Protein AF-A0AA42MR09-F1 (afdb_monomer_lite)

Structure (mmCIF, N/CA/C/O backbone):
data_AF-A0AA42MR09-F1
#
_entry.id   AF-A0AA42MR09-F1
#
loop_
_atom_site.group_PDB
_atom_site.id
_atom_site.type_symbol
_atom_site.label_atom_id
_atom_site.label_alt_id
_atom_site.label_comp_id
_atom_site.label_asym_id
_atom_site.label_entity_id
_atom_site.label_seq_id
_atom_site.pdbx_PDB_ins_code
_atom_site.Cartn_x
_atom_site.Cartn_y
_atom_site.Cartn_z
_atom_site.occupancy
_atom_site.B_iso_or_equiv
_atom_site.auth_seq_id
_atom_site.auth_comp_id
_atom_site.auth_asym_id
_atom_site.auth_atom_id
_atom_site.pdbx_PDB_model_num
ATOM 1 N N . MET A 1 1 ? 3.301 -3.167 -15.705 1.00 62.44 1 MET A N 1
ATOM 2 C CA . MET A 1 1 ? 2.230 -2.152 -15.715 1.00 62.44 1 MET A CA 1
ATOM 3 C C . MET A 1 1 ? 2.911 -0.899 -16.255 1.00 62.44 1 MET A C 1
ATOM 5 O O . MET A 1 1 ? 3.894 -1.061 -16.968 1.00 62.44 1 MET A O 1
ATOM 9 N N . CYS A 1 2 ? 2.451 0.319 -16.015 1.00 86.12 2 CYS A N 1
ATOM 10 C CA . CYS A 1 2 ? 3.355 1.466 -16.126 1.00 86.12 2 CYS A CA 1
ATOM 11 C C . CYS A 1 2 ? 3.340 2.183 -14.785 1.00 86.12 2 CYS A C 1
ATOM 13 O O . CYS A 1 2 ? 2.316 2.156 -14.098 1.00 86.12 2 CYS A O 1
ATOM 15 N N . ARG A 1 3 ? 4.451 2.836 -14.430 1.00 91.62 3 ARG A N 1
ATOM 16 C CA . ARG A 1 3 ? 4.637 3.475 -13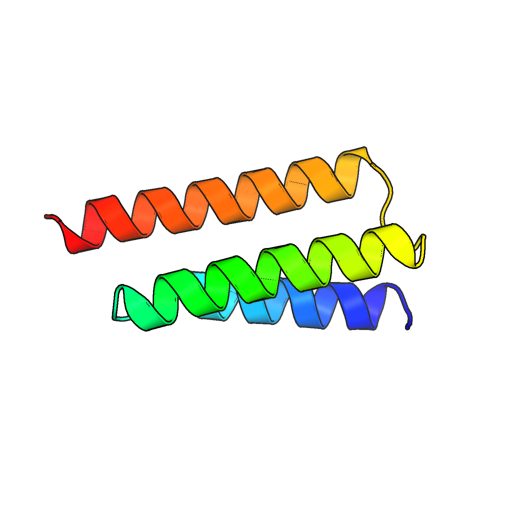.120 1.00 91.62 3 ARG A CA 1
ATOM 17 C C . ARG A 1 3 ? 3.453 4.345 -12.700 1.00 91.62 3 ARG A C 1
ATOM 19 O O . ARG A 1 3 ? 3.071 4.354 -11.536 1.00 91.62 3 ARG A O 1
ATOM 26 N N . GLU A 1 4 ? 2.842 5.054 -13.645 1.00 95.00 4 GLU A N 1
ATOM 27 C CA . GLU A 1 4 ? 1.657 5.873 -13.389 1.00 95.00 4 GL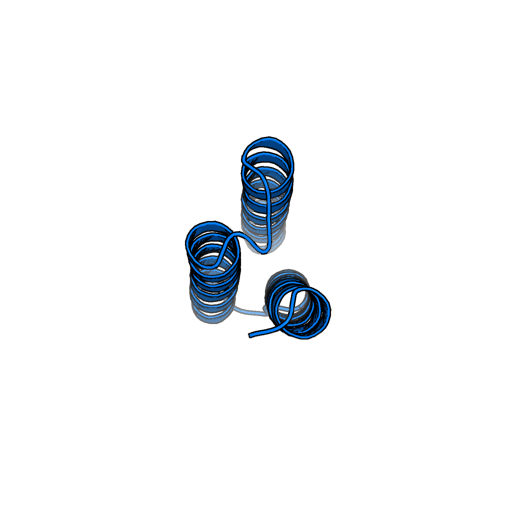U A CA 1
ATOM 28 C C . GLU A 1 4 ? 0.455 5.045 -12.905 1.00 95.00 4 GLU A C 1
ATOM 30 O O . GLU A 1 4 ? -0.201 5.420 -11.935 1.00 95.00 4 GLU A O 1
ATOM 35 N N . ASN A 1 5 ? 0.183 3.902 -13.537 1.00 93.88 5 ASN A N 1
ATOM 36 C CA . ASN A 1 5 ? -0.907 3.010 -13.146 1.00 93.88 5 ASN A CA 1
ATOM 37 C C . ASN A 1 5 ? -0.657 2.396 -11.766 1.00 93.88 5 ASN A C 1
ATOM 39 O O . ASN A 1 5 ? -1.568 2.381 -10.939 1.00 93.88 5 ASN A O 1
ATOM 43 N N . SER A 1 6 ? 0.577 1.975 -11.486 1.00 94.81 6 SER A N 1
ATOM 44 C CA . SER A 1 6 ? 0.948 1.473 -10.160 1.00 94.81 6 SER A CA 1
ATOM 45 C C . SER A 1 6 ? 0.790 2.547 -9.086 1.00 94.81 6 SER A C 1
ATOM 47 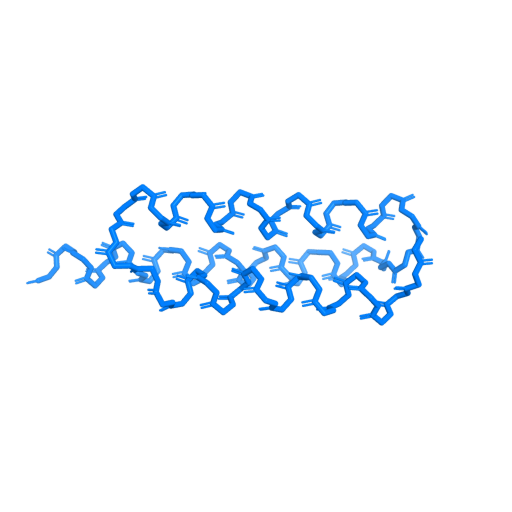O O . SER A 1 6 ? 0.186 2.300 -8.046 1.00 94.81 6 SER A O 1
ATOM 49 N N . MET A 1 7 ? 1.226 3.782 -9.353 1.00 97.06 7 MET A N 1
ATOM 50 C CA . MET A 1 7 ? 1.032 4.895 -8.419 1.00 97.06 7 MET A CA 1
ATOM 51 C C . MET A 1 7 ? -0.447 5.237 -8.209 1.00 97.06 7 MET A C 1
ATOM 53 O O . MET A 1 7 ? -0.833 5.538 -7.081 1.00 97.06 7 MET A O 1
ATOM 57 N N . LYS A 1 8 ? -1.294 5.154 -9.245 1.00 97.19 8 LYS A N 1
ATOM 58 C CA . LYS A 1 8 ? -2.752 5.318 -9.103 1.00 97.19 8 LYS A CA 1
ATOM 59 C C . LYS A 1 8 ? -3.347 4.262 -8.171 1.00 97.19 8 LYS A C 1
ATOM 61 O O . LYS A 1 8 ? -4.106 4.620 -7.276 1.00 97.19 8 LYS A O 1
ATOM 66 N N . GLN A 1 9 ? -2.972 2.993 -8.330 1.00 96.62 9 GLN A N 1
ATOM 67 C CA . GLN A 1 9 ? -3.450 1.907 -7.465 1.00 96.62 9 GLN A CA 1
ATOM 68 C C . GLN A 1 9 ? -2.968 2.057 -6.018 1.00 96.62 9 GLN A C 1
ATOM 70 O O . GLN A 1 9 ? -3.763 1.928 -5.089 1.00 96.62 9 GLN A O 1
ATOM 75 N N . ILE A 1 10 ? -1.690 2.396 -5.821 1.00 97.69 10 ILE A N 1
ATOM 76 C CA . ILE A 1 10 ? -1.118 2.648 -4.492 1.00 97.69 10 ILE A CA 1
ATOM 77 C C . ILE A 1 10 ? -1.842 3.813 -3.809 1.00 97.69 10 ILE A C 1
ATOM 79 O O . ILE A 1 10 ? -2.225 3.702 -2.646 1.00 97.69 10 ILE A O 1
ATOM 83 N N . ASN A 1 11 ? -2.057 4.922 -4.521 1.00 97.50 11 ASN A N 1
ATOM 84 C CA . ASN A 1 11 ? -2.738 6.090 -3.966 1.00 97.50 11 ASN A CA 1
ATOM 85 C C . ASN A 1 11 ? -4.203 5.793 -3.630 1.00 97.50 11 ASN A C 1
ATOM 87 O O . ASN A 1 11 ? -4.634 6.142 -2.537 1.00 97.50 11 ASN A O 1
ATOM 91 N N . ALA A 1 12 ? -4.929 5.082 -4.497 1.00 97.56 12 ALA A N 1
ATOM 92 C CA . ALA A 1 12 ? -6.305 4.673 -4.220 1.00 97.56 12 ALA A CA 1
ATOM 93 C C . ALA A 1 12 ? -6.399 3.773 -2.972 1.00 97.56 12 ALA A C 1
ATOM 95 O O . ALA A 1 12 ? -7.269 3.966 -2.127 1.00 97.56 12 ALA A O 1
ATOM 96 N N . ALA A 1 13 ? -5.469 2.828 -2.797 1.00 97.06 13 ALA A N 1
ATOM 97 C CA . ALA A 1 13 ? -5.427 1.995 -1.594 1.00 97.06 13 ALA A CA 1
ATOM 98 C C . ALA A 1 13 ? -5.097 2.808 -0.326 1.00 97.06 13 ALA A C 1
ATOM 100 O O . ALA A 1 13 ? -5.667 2.560 0.735 1.00 97.06 13 ALA A O 1
ATOM 101 N N . ILE A 1 14 ? -4.215 3.810 -0.429 1.00 97.19 14 ILE A N 1
ATOM 102 C CA . ILE A 1 14 ? -3.917 4.742 0.670 1.00 97.19 14 ILE A CA 1
ATOM 103 C C . ILE A 1 14 ? -5.140 5.602 1.022 1.00 97.19 14 ILE A C 1
ATOM 105 O O . ILE A 1 14 ? -5.385 5.847 2.201 1.00 97.19 14 ILE A O 1
ATOM 109 N N . GLU A 1 15 ? -5.906 6.058 0.034 1.00 96.88 15 GLU A N 1
ATOM 110 C CA . GLU A 1 15 ? -7.156 6.791 0.260 1.00 96.88 15 GLU A CA 1
ATOM 111 C C . GLU A 1 15 ? -8.207 5.911 0.937 1.00 96.88 15 GLU A C 1
ATOM 113 O O . GLU A 1 15 ? -8.827 6.344 1.905 1.00 96.88 15 GLU A O 1
ATOM 118 N N . ASN A 1 16 ? -8.359 4.655 0.511 1.00 95.81 16 ASN A N 1
ATOM 119 C CA . ASN A 1 16 ? -9.238 3.703 1.194 1.00 95.81 16 ASN A CA 1
ATOM 120 C C . ASN A 1 16 ? -8.808 3.477 2.648 1.00 95.81 16 ASN A C 1
ATOM 122 O O . ASN A 1 16 ? -9.655 3.401 3.529 1.00 95.81 16 ASN A O 1
ATOM 126 N N . LEU A 1 17 ? -7.498 3.422 2.910 1.00 95.69 17 LEU A N 1
ATOM 127 C CA . LEU A 1 17 ? -6.962 3.275 4.261 1.00 95.69 17 LEU A CA 1
ATOM 128 C C . LEU A 1 17 ? -7.275 4.490 5.147 1.00 95.69 17 LEU A C 1
ATOM 130 O O . LEU A 1 17 ? -7.559 4.319 6.326 1.00 95.69 17 LEU A O 1
ATOM 134 N N . LEU A 1 18 ? -7.223 5.704 4.592 1.00 94.88 18 LEU A N 1
ATOM 135 C CA . LEU A 1 18 ? -7.566 6.941 5.306 1.00 94.88 18 LEU A CA 1
ATOM 136 C C . LEU A 1 18 ? -9.062 7.060 5.618 1.00 94.88 18 LEU A C 1
ATOM 138 O O . LEU A 1 18 ? -9.422 7.731 6.575 1.00 94.88 18 LEU A O 1
ATOM 142 N N . ASN A 1 19 ? -9.914 6.445 4.798 1.00 94.12 19 ASN A N 1
ATOM 143 C CA . ASN A 1 19 ? -11.371 6.530 4.912 1.00 94.12 19 ASN A CA 1
ATOM 144 C C . ASN A 1 19 ? -12.002 5.248 5.483 1.00 94.12 19 ASN A C 1
ATOM 146 O O . ASN A 1 19 ? -13.220 5.077 5.418 1.00 94.12 19 ASN A O 1
ATOM 150 N N . ALA A 1 20 ? -11.195 4.315 5.991 1.00 93.12 20 ALA A N 1
ATOM 151 C CA . ALA A 1 20 ? -11.690 3.055 6.521 1.00 93.12 20 ALA A CA 1
ATOM 152 C C . ALA A 1 20 ? -12.473 3.288 7.823 1.00 93.12 20 ALA A C 1
ATOM 154 O O . ALA A 1 20 ? -11.946 3.832 8.783 1.00 93.12 20 ALA A O 1
ATOM 155 N N . LEU A 1 21 ? -13.728 2.832 7.862 1.00 89.19 21 LEU A N 1
ATOM 156 C CA . LEU A 1 21 ? -14.641 3.026 9.002 1.00 89.19 21 LEU A CA 1
ATOM 157 C C . LEU A 1 21 ? -14.752 1.799 9.921 1.00 89.19 21 LEU A C 1
ATOM 159 O O . LEU A 1 21 ? -15.621 1.742 10.784 1.00 89.19 21 LEU A O 1
ATOM 163 N N . SER A 1 22 ? -13.942 0.772 9.676 1.00 91.06 22 SER A N 1
ATOM 164 C CA . SER A 1 22 ? -13.899 -0.430 10.507 1.00 91.06 22 SER A CA 1
ATOM 165 C C . SER A 1 22 ? -12.503 -1.022 10.494 1.00 91.06 22 SER A C 1
ATOM 167 O O . SER A 1 22 ? -11.813 -0.956 9.471 1.00 91.06 22 SER A O 1
ATOM 169 N N . SER A 1 23 ? -12.121 -1.693 11.578 1.00 89.81 23 SER A N 1
ATOM 170 C CA . SER A 1 23 ? -10.825 -2.374 11.661 1.00 89.81 23 SER A CA 1
ATOM 171 C C . SER A 1 23 ? -10.597 -3.393 10.531 1.00 89.81 23 SER A C 1
ATOM 173 O O . SER A 1 23 ? -9.470 -3.554 10.067 1.00 89.81 23 SER A O 1
ATOM 175 N N . ALA A 1 24 ? -11.655 -4.054 10.041 1.00 92.62 24 ALA A N 1
ATOM 176 C CA . ALA A 1 24 ? -11.566 -4.969 8.899 1.00 92.62 24 ALA A CA 1
ATOM 177 C C . ALA A 1 24 ? -11.210 -4.225 7.600 1.00 92.62 24 ALA A C 1
ATOM 179 O O . ALA A 1 24 ? -10.238 -4.577 6.934 1.00 92.62 24 ALA A O 1
ATOM 180 N N . ALA A 1 25 ? -11.929 -3.140 7.286 1.00 93.44 25 ALA A N 1
ATOM 181 C CA . ALA A 1 25 ? -11.627 -2.303 6.123 1.00 93.44 25 ALA A CA 1
ATOM 182 C C . ALA A 1 25 ? -10.226 -1.672 6.214 1.00 93.44 25 ALA A C 1
ATOM 184 O O . ALA A 1 25 ? -9.534 -1.536 5.204 1.00 93.44 25 ALA A O 1
ATOM 185 N N . LEU A 1 26 ? -9.790 -1.325 7.428 1.00 94.44 26 LEU A N 1
ATOM 186 C CA . LEU A 1 26 ? -8.471 -0.764 7.690 1.00 94.44 26 LEU A CA 1
ATOM 187 C C . LEU A 1 26 ? -7.357 -1.783 7.388 1.00 94.44 26 LEU A C 1
ATOM 189 O O . LEU A 1 26 ? -6.375 -1.453 6.717 1.00 94.44 26 LEU A O 1
ATOM 193 N N . LEU A 1 27 ? -7.519 -3.027 7.851 1.00 95.00 27 LEU A N 1
ATOM 194 C CA . LEU A 1 27 ? -6.583 -4.122 7.590 1.00 95.00 27 LEU A CA 1
ATOM 195 C C . LEU A 1 27 ? -6.513 -4.468 6.097 1.00 95.00 27 LEU A C 1
ATOM 197 O O . LEU A 1 27 ? -5.418 -4.638 5.550 1.00 95.0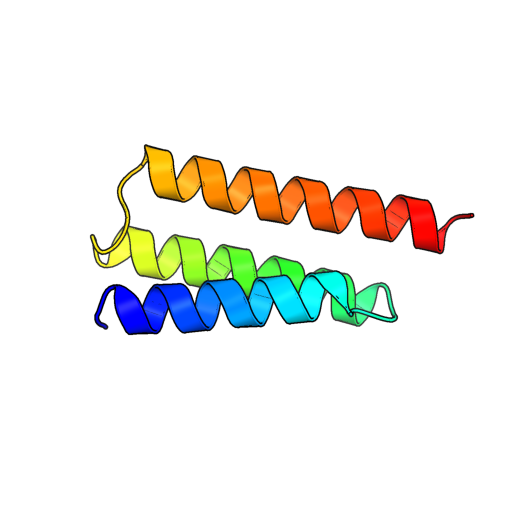0 27 LEU A O 1
ATOM 201 N N . ASP A 1 28 ? -7.664 -4.530 5.430 1.00 96.38 28 ASP A N 1
ATOM 202 C CA . ASP A 1 28 ? -7.744 -4.826 4.001 1.00 96.38 28 ASP A CA 1
ATOM 203 C C . ASP A 1 28 ? -7.059 -3.737 3.169 1.00 96.38 28 ASP A C 1
ATOM 205 O O . ASP A 1 28 ? -6.209 -4.039 2.326 1.00 96.38 28 ASP A O 1
ATOM 209 N N . ALA A 1 29 ? -7.358 -2.462 3.435 1.00 96.88 29 ALA A N 1
ATOM 210 C CA . ALA A 1 29 ? -6.758 -1.342 2.716 1.00 96.88 29 ALA A CA 1
ATOM 211 C C . ALA A 1 29 ? -5.242 -1.240 2.953 1.00 96.88 29 ALA A C 1
ATOM 213 O O . ALA A 1 29 ? -4.484 -0.972 2.016 1.00 96.88 29 ALA A O 1
ATOM 214 N N . GLN A 1 30 ? -4.773 -1.517 4.177 1.00 97.44 30 GLN A N 1
ATOM 215 C CA . GLN A 1 30 ? -3.340 -1.595 4.470 1.00 97.44 30 GLN A CA 1
ATOM 216 C C . GLN A 1 30 ? -2.677 -2.699 3.643 1.00 97.44 30 GLN A C 1
ATOM 218 O O . GLN A 1 30 ? -1.648 -2.459 3.006 1.00 97.44 30 GLN A O 1
ATOM 223 N N . SER A 1 31 ? -3.260 -3.897 3.658 1.00 97.88 31 SER A N 1
ATOM 224 C CA . SER A 1 31 ? -2.715 -5.069 2.971 1.00 97.88 31 SER A CA 1
ATOM 225 C C . SER A 1 31 ? -2.651 -4.842 1.461 1.00 97.88 31 SER A C 1
ATOM 227 O O . SER A 1 31 ? -1.623 -5.110 0.840 1.00 97.88 31 SER A O 1
ATOM 229 N N . GLN A 1 32 ? -3.702 -4.255 0.881 1.00 97.88 32 GLN A N 1
ATOM 230 C CA . GLN A 1 32 ? -3.741 -3.877 -0.533 1.00 97.88 32 GLN A CA 1
ATOM 231 C C . GLN A 1 32 ? -2.671 -2.840 -0.883 1.00 97.88 32 GLN A C 1
ATOM 233 O O . GLN A 1 32 ? -1.941 -3.022 -1.856 1.00 97.88 32 GLN A O 1
ATOM 238 N N . ALA A 1 33 ? -2.522 -1.781 -0.080 1.00 98.31 33 ALA A N 1
ATOM 239 C CA . ALA A 1 33 ? -1.510 -0.759 -0.334 1.00 98.31 33 ALA A CA 1
ATOM 240 C C . ALA A 1 33 ? -0.092 -1.354 -0.323 1.00 98.31 33 ALA A C 1
ATOM 242 O O . ALA A 1 33 ? 0.707 -1.058 -1.211 1.00 98.31 33 ALA A O 1
ATOM 243 N N . LEU A 1 34 ? 0.214 -2.230 0.641 1.00 98.44 34 LEU A N 1
ATOM 244 C CA . LEU A 1 34 ? 1.506 -2.919 0.712 1.00 98.44 34 LEU A CA 1
ATOM 245 C C . LEU A 1 34 ? 1.729 -3.861 -0.479 1.00 98.44 34 LEU A C 1
ATOM 247 O O . LEU A 1 34 ? 2.827 -3.874 -1.036 1.00 98.44 34 LEU A O 1
ATOM 251 N N . ALA A 1 35 ? 0.699 -4.597 -0.903 1.00 98.31 35 ALA A N 1
ATOM 252 C CA . ALA A 1 35 ? 0.775 -5.479 -2.065 1.00 98.31 35 ALA A CA 1
ATOM 253 C C . ALA A 1 35 ? 1.044 -4.700 -3.362 1.00 98.31 35 ALA A C 1
ATOM 255 O O . ALA A 1 35 ? 1.922 -5.086 -4.131 1.00 98.31 35 ALA A O 1
ATOM 256 N N . PHE A 1 36 ? 0.364 -3.569 -3.586 1.00 98.25 36 PHE A N 1
ATOM 257 C CA . PHE A 1 36 ? 0.614 -2.728 -4.761 1.00 98.25 36 PHE A CA 1
ATOM 258 C C . PHE A 1 36 ? 2.009 -2.098 -4.747 1.00 98.25 36 PHE A C 1
ATOM 260 O O . PHE A 1 36 ? 2.664 -2.054 -5.786 1.00 98.25 36 PHE A O 1
ATOM 267 N N . ILE A 1 37 ? 2.503 -1.662 -3.583 1.00 98.50 37 ILE A N 1
ATOM 268 C CA . ILE A 1 37 ? 3.881 -1.164 -3.446 1.00 98.50 37 ILE A CA 1
ATOM 269 C C . ILE A 1 37 ? 4.890 -2.263 -3.802 1.00 98.50 37 ILE A C 1
ATOM 271 O O . ILE A 1 37 ? 5.851 -2.000 -4.526 1.00 98.50 37 ILE A O 1
ATOM 275 N N . GLN A 1 38 ? 4.678 -3.486 -3.309 1.00 98.25 38 GLN A N 1
ATOM 276 C CA . GLN A 1 38 ? 5.556 -4.618 -3.594 1.00 98.25 38 GLN A CA 1
ATOM 277 C C . GLN A 1 38 ? 5.535 -4.983 -5.084 1.00 98.25 38 GLN A C 1
ATOM 279 O O . GLN A 1 38 ? 6.600 -5.094 -5.682 1.00 98.25 38 GLN A O 1
ATOM 284 N N . ALA A 1 39 ? 4.354 -5.080 -5.697 1.00 97.75 39 ALA A N 1
ATOM 285 C CA . ALA A 1 39 ? 4.217 -5.382 -7.120 1.00 97.75 39 ALA A CA 1
ATOM 286 C C . ALA A 1 39 ? 4.874 -4.312 -8.010 1.00 97.75 39 ALA A C 1
ATOM 288 O O . ALA A 1 39 ? 5.558 -4.639 -8.976 1.00 97.75 39 ALA A O 1
ATOM 289 N N . ALA A 1 40 ? 4.721 -3.029 -7.666 1.00 97.88 40 ALA A N 1
ATOM 290 C CA . ALA A 1 40 ? 5.359 -1.931 -8.389 1.00 97.88 40 ALA A CA 1
ATOM 291 C C . ALA A 1 40 ? 6.891 -1.949 -8.250 1.00 97.88 40 ALA A C 1
ATOM 293 O O . ALA A 1 40 ? 7.605 -1.604 -9.188 1.00 97.88 40 ALA A O 1
ATOM 294 N N . PHE A 1 41 ? 7.407 -2.369 -7.092 1.00 97.81 41 PHE A N 1
ATOM 295 C CA . PHE A 1 41 ? 8.841 -2.566 -6.887 1.00 97.81 41 PHE A CA 1
ATOM 296 C C . PHE A 1 41 ? 9.383 -3.764 -7.681 1.00 97.81 41 PHE A C 1
ATOM 298 O O . PHE A 1 41 ? 10.410 -3.639 -8.338 1.00 97.81 41 PHE A O 1
ATOM 305 N N . GLU A 1 42 ? 8.682 -4.901 -7.670 1.00 97.69 42 GLU A N 1
ATOM 306 C CA . GLU A 1 42 ? 9.045 -6.099 -8.447 1.00 97.69 42 GLU A CA 1
ATOM 307 C C . GLU A 1 42 ? 9.003 -5.857 -9.958 1.00 97.69 42 GLU A C 1
ATOM 309 O O . GLU A 1 42 ? 9.792 -6.435 -10.698 1.00 97.69 42 GLU A O 1
ATOM 314 N N . ALA A 1 43 ? 8.118 -4.971 -10.412 1.00 96.94 43 ALA A N 1
ATOM 315 C CA . ALA A 1 43 ? 8.054 -4.518 -11.796 1.00 96.94 43 ALA A CA 1
ATOM 316 C C . ALA A 1 43 ? 9.115 -3.454 -12.153 1.00 96.94 43 ALA A C 1
ATOM 318 O O . ALA A 1 43 ? 9.059 -2.905 -13.251 1.00 96.94 43 ALA A O 1
ATOM 319 N N . GLU A 1 44 ? 10.041 -3.131 -11.239 1.00 96.75 44 GLU A N 1
ATOM 320 C CA . GLU A 1 44 ? 11.069 -2.083 -11.386 1.00 96.75 44 GLU A CA 1
ATOM 321 C C . GLU A 1 44 ? 10.496 -0.671 -11.623 1.00 96.75 44 GLU A C 1
ATOM 323 O O . GLU A 1 44 ? 11.186 0.254 -12.052 1.00 96.75 44 GLU A O 1
ATOM 328 N N . GLU A 1 45 ? 9.216 -0.467 -11.309 1.00 96.75 45 GLU A N 1
ATOM 329 C CA . GLU A 1 45 ? 8.531 0.815 -11.461 1.00 96.75 45 GLU A CA 1
ATOM 330 C C . GLU A 1 45 ? 8.782 1.742 -10.264 1.00 96.75 45 GLU A C 1
ATOM 332 O O . GLU A 1 45 ? 8.587 2.954 -10.378 1.00 96.75 45 GLU A O 1
ATOM 337 N N . LEU A 1 46 ? 9.235 1.189 -9.134 1.00 96.88 46 LEU A N 1
ATOM 338 C CA . LEU A 1 46 ? 9.710 1.898 -7.946 1.00 96.88 46 LEU A CA 1
ATOM 339 C C . LEU A 1 46 ? 11.140 1.480 -7.613 1.00 96.88 46 LEU A C 1
ATOM 341 O O . LEU A 1 46 ? 11.494 0.309 -7.719 1.00 96.88 46 LEU A O 1
ATOM 345 N N . ASN A 1 47 ? 11.936 2.414 -7.097 1.00 97.44 47 ASN A N 1
ATOM 346 C CA . ASN A 1 47 ? 13.213 2.074 -6.473 1.00 97.44 47 ASN A CA 1
ATOM 347 C C . ASN A 1 47 ? 13.052 1.740 -4.974 1.00 97.44 47 ASN A C 1
ATOM 349 O O . ASN A 1 47 ? 12.005 1.960 -4.357 1.00 97.44 47 ASN A O 1
ATOM 353 N N . GLN A 1 48 ? 14.126 1.238 -4.358 1.00 97.94 48 GLN A N 1
ATOM 354 C CA . GLN A 1 48 ? 14.135 0.818 -2.951 1.00 97.94 48 GLN A CA 1
ATOM 355 C C . GLN A 1 48 ? 13.742 1.944 -1.974 1.00 97.94 48 GLN A C 1
ATOM 357 O O . GLN A 1 48 ? 13.046 1.693 -0.988 1.00 97.94 48 GLN A O 1
ATOM 362 N N . ILE A 1 49 ? 14.172 3.182 -2.235 1.00 98.19 49 ILE A N 1
ATOM 363 C CA . ILE A 1 49 ? 13.882 4.341 -1.376 1.00 98.19 49 ILE A CA 1
ATOM 364 C C . ILE A 1 49 ? 12.395 4.698 -1.461 1.00 98.19 49 ILE A C 1
ATOM 366 O O . ILE A 1 49 ? 11.753 4.964 -0.441 1.00 98.19 49 ILE A O 1
ATOM 370 N N . GLU A 1 50 ? 11.829 4.672 -2.665 1.00 97.94 50 GLU A N 1
ATOM 371 C CA . GLU A 1 50 ? 10.410 4.938 -2.906 1.00 97.94 50 GLU A CA 1
ATOM 372 C C . GLU A 1 50 ? 9.530 3.887 -2.231 1.00 97.94 50 GLU A C 1
ATOM 374 O O . GLU A 1 50 ? 8.604 4.246 -1.499 1.00 97.94 50 GLU A O 1
ATOM 379 N N . LYS A 1 51 ? 9.882 2.603 -2.378 1.00 98.19 51 LYS A N 1
ATOM 380 C CA . LYS A 1 51 ? 9.227 1.483 -1.690 1.00 98.19 51 LYS A CA 1
ATOM 381 C C . LYS A 1 51 ? 9.183 1.713 -0.179 1.00 98.19 51 LYS A C 1
ATOM 383 O O . LYS A 1 51 ? 8.111 1.741 0.423 1.00 98.19 51 LYS A O 1
ATOM 388 N N . GLN A 1 52 ? 10.342 1.947 0.438 1.00 98.25 52 GLN A N 1
ATOM 389 C CA . GLN A 1 52 ? 10.447 2.156 1.886 1.00 98.25 52 GLN A CA 1
ATOM 390 C C . GLN A 1 52 ? 9.665 3.386 2.362 1.00 98.25 52 GLN A C 1
ATOM 392 O O . GLN A 1 52 ? 9.044 3.356 3.430 1.00 98.25 52 GLN A O 1
ATOM 397 N N . THR A 1 53 ? 9.673 4.461 1.572 1.00 98.31 53 THR A N 1
ATOM 398 C CA . THR A 1 53 ? 8.936 5.694 1.872 1.00 98.31 53 THR A CA 1
ATOM 399 C C . THR A 1 53 ? 7.429 5.447 1.870 1.00 98.31 53 THR A C 1
ATOM 401 O O . THR A 1 53 ? 6.741 5.830 2.822 1.00 98.31 53 THR A O 1
ATOM 404 N N . LEU A 1 54 ? 6.916 4.760 0.847 1.00 98.25 54 LEU A N 1
ATOM 405 C CA . LEU A 1 54 ? 5.496 4.440 0.720 1.00 98.25 54 LEU A CA 1
ATOM 406 C C . LEU A 1 54 ? 5.036 3.474 1.815 1.00 98.25 54 LEU A C 1
ATOM 408 O O . LEU A 1 54 ? 4.038 3.738 2.485 1.00 98.25 54 LEU A O 1
ATOM 412 N N . GLU A 1 55 ? 5.800 2.419 2.096 1.00 98.25 55 GLU A N 1
ATOM 413 C CA . GLU A 1 55 ? 5.476 1.497 3.187 1.00 98.25 55 GLU A CA 1
ATOM 414 C C . GLU A 1 55 ? 5.443 2.198 4.551 1.00 98.25 55 GLU A C 1
ATOM 416 O O . GLU A 1 55 ? 4.567 1.940 5.380 1.00 98.25 55 GLU A O 1
ATOM 421 N N . LYS A 1 56 ? 6.398 3.103 4.813 1.00 98.12 56 LYS A N 1
ATOM 422 C CA . LYS A 1 56 ? 6.420 3.883 6.057 1.00 98.12 56 LYS A CA 1
ATOM 423 C C . LYS A 1 56 ? 5.189 4.783 6.161 1.00 98.12 56 LYS A C 1
ATOM 425 O O . LYS A 1 56 ? 4.629 4.894 7.253 1.00 98.12 56 LYS A O 1
ATOM 430 N N . LYS A 1 57 ? 4.753 5.388 5.051 1.00 97.75 5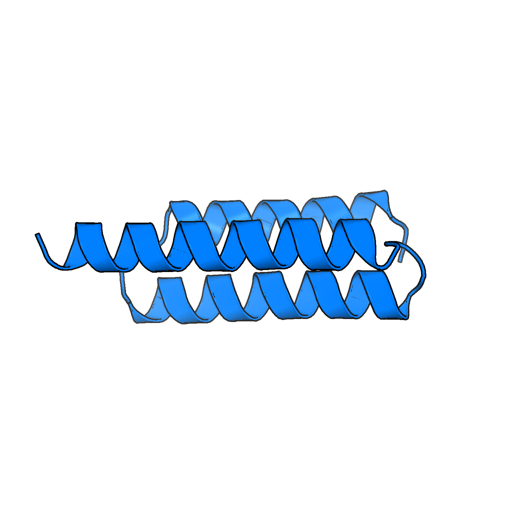7 LYS A N 1
ATOM 431 C CA . LYS A 1 57 ? 3.518 6.182 4.983 1.00 97.75 57 LYS A CA 1
ATOM 432 C C . LYS A 1 57 ? 2.294 5.324 5.319 1.00 97.75 57 LYS A C 1
ATOM 434 O O . LYS A 1 57 ? 1.556 5.690 6.229 1.00 97.75 57 LYS A O 1
ATOM 439 N N . VAL A 1 58 ? 2.135 4.165 4.674 1.00 97.75 58 VAL A N 1
ATOM 440 C CA . VAL A 1 58 ? 1.032 3.216 4.930 1.00 97.75 58 VAL A CA 1
ATOM 441 C C . VAL A 1 58 ? 0.994 2.789 6.401 1.00 97.75 58 VAL A C 1
ATOM 443 O O . VAL A 1 58 ? -0.040 2.900 7.056 1.00 97.75 58 VAL A O 1
ATOM 446 N N . ARG A 1 59 ? 2.140 2.381 6.968 1.00 96.38 59 ARG A N 1
ATOM 447 C CA . ARG A 1 59 ? 2.236 1.985 8.385 1.00 96.38 59 ARG A CA 1
ATOM 448 C C . ARG A 1 59 ? 1.857 3.113 9.344 1.00 96.38 59 ARG A C 1
ATOM 450 O O . ARG A 1 59 ? 1.242 2.847 10.373 1.00 96.38 59 ARG A O 1
ATOM 457 N N . ARG A 1 60 ? 2.235 4.358 9.035 1.00 96.06 60 ARG A N 1
ATOM 458 C CA . ARG A 1 60 ? 1.889 5.522 9.863 1.00 96.06 60 ARG A CA 1
ATOM 459 C C . ARG A 1 60 ? 0.386 5.792 9.843 1.00 96.06 60 ARG A C 1
ATOM 461 O O . ARG A 1 60 ? -0.184 5.984 10.907 1.00 96.06 60 ARG A O 1
ATOM 468 N N . ILE A 1 61 ? -0.234 5.780 8.663 1.00 95.44 61 ILE A N 1
ATOM 469 C CA . ILE A 1 61 ? -1.676 6.024 8.518 1.00 95.44 61 ILE A CA 1
ATOM 470 C C . ILE A 1 61 ? -2.470 4.965 9.284 1.00 95.44 61 ILE A C 1
ATOM 472 O O . ILE A 1 61 ? -3.285 5.317 10.128 1.00 95.44 61 ILE A O 1
ATOM 476 N N . TYR A 1 62 ? -2.161 3.684 9.067 1.00 94.88 62 TYR A N 1
ATOM 477 C CA . TYR A 1 62 ? -2.822 2.575 9.759 1.00 94.88 62 TYR A CA 1
ATOM 478 C C . TYR A 1 62 ? -2.766 2.719 11.287 1.00 94.88 62 TYR A C 1
ATOM 480 O O . TYR A 1 62 ? -3.774 2.586 11.970 1.00 94.88 62 TYR A O 1
ATOM 488 N N . ARG A 1 63 ? -1.586 3.041 11.836 1.00 92.75 63 ARG A N 1
ATOM 489 C CA . ARG A 1 63 ? -1.421 3.240 13.285 1.00 92.75 63 ARG A CA 1
ATOM 490 C C . ARG A 1 63 ? -2.230 4.419 13.814 1.00 92.75 63 ARG A C 1
ATOM 492 O O . ARG A 1 63 ? -2.781 4.307 14.900 1.00 92.75 63 ARG A O 1
ATOM 499 N N . ASN A 1 64 ? -2.282 5.526 13.078 1.00 91.69 64 ASN A N 1
ATOM 500 C CA . ASN A 1 64 ? -3.065 6.688 13.488 1.00 91.69 64 ASN A CA 1
ATOM 501 C C . ASN A 1 64 ? -4.563 6.357 13.532 1.00 91.69 64 ASN A C 1
ATOM 503 O O . ASN A 1 64 ? -5.212 6.681 14.517 1.00 91.69 64 ASN A O 1
ATOM 507 N N . GLN A 1 65 ? -5.075 5.652 12.520 1.00 88.25 65 GLN A N 1
ATOM 508 C CA . GLN A 1 65 ? -6.477 5.232 12.471 1.00 88.25 65 GLN A CA 1
ATOM 509 C C . GLN A 1 65 ? -6.847 4.282 13.619 1.00 88.25 65 GLN A C 1
ATOM 511 O O . GLN A 1 65 ? -7.894 4.452 14.226 1.00 88.25 65 GLN A O 1
ATOM 516 N N . LEU A 1 66 ? -5.964 3.350 14.001 1.00 84.12 66 LEU A N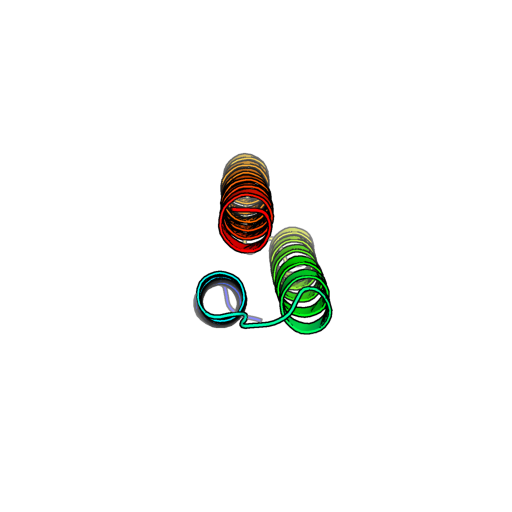 1
ATOM 517 C CA . LEU A 1 66 ? -6.198 2.503 15.181 1.00 84.12 66 LEU A CA 1
ATOM 518 C C . LEU A 1 66 ? -6.282 3.300 16.491 1.00 84.12 66 LEU A C 1
ATOM 520 O O . LEU A 1 66 ? -7.048 2.938 17.380 1.00 84.12 66 LEU A O 1
ATOM 524 N N . ILE A 1 67 ? -5.471 4.353 16.635 1.00 76.31 67 ILE A N 1
ATOM 525 C CA . ILE A 1 67 ? -5.500 5.217 17.824 1.00 76.31 67 ILE A CA 1
ATOM 526 C C . ILE A 1 67 ? -6.801 6.027 17.854 1.00 76.31 67 ILE A C 1
ATOM 528 O O . ILE A 1 67 ? -7.401 6.143 18.915 1.00 76.31 67 ILE A O 1
ATOM 532 N N . GLU A 1 68 ? -7.240 6.551 16.708 1.00 68.31 68 GLU A N 1
ATOM 533 C CA . GLU A 1 68 ? -8.499 7.297 16.576 1.00 68.31 68 GLU A CA 1
ATOM 534 C C . GLU A 1 68 ? -9.736 6.409 16.797 1.00 68.31 68 GLU A C 1
ATOM 536 O O . GLU A 1 68 ? -10.670 6.849 17.451 1.00 68.31 68 GLU A O 1
ATOM 541 N N . GLU A 1 69 ? -9.732 5.153 16.337 1.00 58.31 69 GLU A N 1
ATOM 542 C CA . GLU A 1 69 ? -10.816 4.182 16.590 1.00 58.31 69 GLU A CA 1
ATOM 543 C C . GLU A 1 69 ? -10.890 3.755 18.073 1.00 58.31 69 GLU A C 1
ATOM 545 O O . GLU A 1 69 ? -11.929 3.298 18.544 1.00 58.31 69 GLU A O 1
ATOM 550 N N . SER A 1 70 ? -9.791 3.912 18.823 1.00 60.53 70 SER A N 1
ATOM 551 C CA . SER A 1 70 ? -9.696 3.547 20.246 1.00 60.53 70 SER A CA 1
ATOM 552 C C . SER A 1 70 ? -10.009 4.698 21.219 1.00 60.53 70 SER A C 1
ATOM 554 O O . SER A 1 70 ? -9.938 4.476 22.431 1.00 60.53 70 SER A O 1
ATOM 556 N N . ALA A 1 71 ? -10.274 5.912 20.721 1.00 52.62 71 ALA A N 1
ATOM 557 C CA . ALA A 1 71 ? -10.515 7.127 21.511 1.00 52.62 71 ALA A CA 1
ATOM 558 C C . ALA A 1 71 ? -12.012 7.441 21.647 1.00 52.62 71 ALA A C 1
ATOM 560 O O . ALA A 1 71 ? -12.408 7.871 22.755 1.00 52.62 71 ALA A O 1
#

Sequence (71 aa):
MCRENSMKQINAAIENLLNALSSAALLDAQSQALAFIQAAFEAEELNQIEKQTLEKKVRRIYRNQLIEESA

Foldseek 3Di:
DALVVLVVQLVVLLVQCLVPPDPVSNVVSLVSNLVSLVVCVVVVSDDPVRSVVSNVSSVVSSVVVVVVVVD

pLDDT: mean 93.03, std 9.81, range [52.62, 98.5]

Secondary structure (DSSP, 8-state):
--HHHHHHHHHHHHHHHHT--SHHHHHHHHHHHHHHHHHHHHTTSS-HHHHHHHHHHHHHHHHHHHHHHT-

Radius of gyration: 12.26 Å; chains: 1; bounding box: 29×13×38 Å

Organism: Acinetobacter johnsonii (NCBI:txid40214)